Protein AF-A0A958S6H9-F1 (afdb_monomer_lite)

Structure (mmCIF, N/CA/C/O backbone):
data_AF-A0A958S6H9-F1
#
_entry.id   AF-A0A958S6H9-F1
#
loop_
_atom_site.group_PDB
_atom_site.id
_atom_site.type_symbol
_atom_site.label_atom_id
_atom_site.label_alt_id
_atom_site.label_comp_id
_atom_site.label_asym_id
_atom_site.label_entity_id
_atom_site.label_seq_id
_atom_site.pdbx_PDB_ins_code
_atom_site.Cartn_x
_atom_s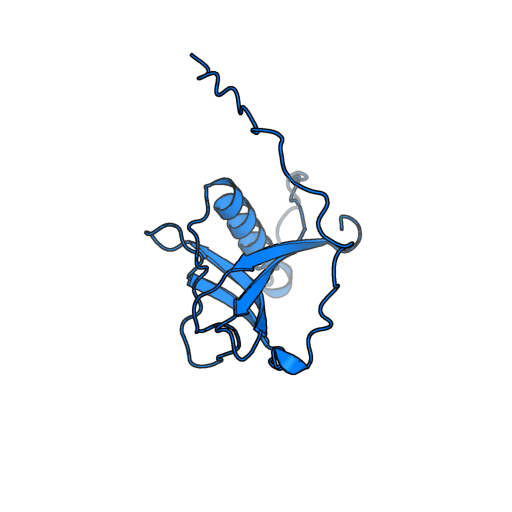ite.Cartn_y
_atom_site.Cartn_z
_atom_site.occupancy
_atom_site.B_iso_or_equiv
_atom_site.auth_seq_id
_atom_site.auth_comp_id
_atom_site.auth_asym_id
_atom_site.auth_atom_id
_atom_site.pdbx_PDB_model_num
ATOM 1 N N . ASN A 1 1 ? -16.923 -3.984 -0.667 1.00 52.94 1 ASN A N 1
ATOM 2 C CA . ASN A 1 1 ? -17.950 -5.049 -0.794 1.00 52.94 1 ASN A CA 1
ATOM 3 C C . ASN A 1 1 ? -18.577 -5.277 0.580 1.00 52.94 1 ASN A C 1
ATOM 5 O O . ASN A 1 1 ? -17.919 -5.848 1.439 1.00 52.94 1 ASN A O 1
ATOM 9 N N . LYS A 1 2 ? -19.824 -4.828 0.808 1.00 60.34 2 LYS A N 1
ATOM 10 C CA . LYS A 1 2 ? -20.457 -4.840 2.147 1.00 60.34 2 LYS A CA 1
ATOM 11 C C . LYS A 1 2 ? -20.684 -6.241 2.735 1.00 60.34 2 LYS A C 1
ATOM 13 O O . LYS A 1 2 ? -20.911 -6.349 3.929 1.00 60.34 2 LYS A O 1
ATOM 18 N N . LYS A 1 3 ? -20.653 -7.300 1.915 1.00 66.69 3 LYS A N 1
ATOM 19 C CA . LYS A 1 3 ? -20.854 -8.683 2.380 1.00 66.69 3 LYS A CA 1
ATOM 20 C C . LYS A 1 3 ? -19.578 -9.321 2.927 1.00 66.69 3 LYS A C 1
ATOM 22 O O . LYS A 1 3 ? -19.674 -10.184 3.785 1.00 66.69 3 LYS A O 1
ATOM 27 N N . ILE A 1 4 ? -18.419 -8.926 2.399 1.00 72.94 4 ILE A N 1
ATOM 28 C CA . ILE A 1 4 ? -17.113 -9.515 2.747 1.00 72.94 4 ILE A CA 1
ATOM 29 C C . ILE A 1 4 ? -16.376 -8.647 3.777 1.00 72.94 4 ILE A C 1
ATOM 31 O O . ILE A 1 4 ? -15.453 -9.116 4.423 1.00 72.94 4 ILE A O 1
ATOM 35 N N . GLY A 1 5 ? -16.782 -7.386 3.950 1.00 81.12 5 GLY A N 1
ATOM 36 C CA . GLY A 1 5 ? -16.112 -6.498 4.897 1.00 81.12 5 GLY A CA 1
ATOM 37 C C . GLY A 1 5 ? -14.744 -6.036 4.399 1.00 81.12 5 GLY A C 1
ATOM 38 O O . GLY A 1 5 ? -13.845 -5.848 5.200 1.00 81.12 5 GLY A O 1
ATOM 39 N N . ILE A 1 6 ? -14.560 -5.892 3.081 1.00 84.50 6 ILE A N 1
ATOM 40 C CA . ILE A 1 6 ? -13.306 -5.397 2.493 1.00 84.50 6 ILE A CA 1
ATOM 41 C C . ILE A 1 6 ? -13.599 -4.215 1.570 1.00 84.50 6 ILE A C 1
ATOM 43 O O . ILE A 1 6 ? -14.494 -4.271 0.708 1.00 84.50 6 ILE A O 1
ATOM 47 N N . GLU A 1 7 ? -12.823 -3.154 1.752 1.00 89.62 7 GLU A N 1
ATOM 48 C CA . GLU A 1 7 ? -12.755 -1.959 0.921 1.00 89.62 7 GLU A CA 1
ATOM 49 C C . GLU A 1 7 ? -11.354 -1.823 0.331 1.00 89.62 7 GLU A C 1
ATOM 51 O O . GLU A 1 7 ? -10.354 -1.959 1.028 1.00 89.62 7 GLU A O 1
ATOM 56 N N . LEU A 1 8 ? -11.294 -1.566 -0.973 1.00 91.38 8 LEU A N 1
ATOM 57 C CA . LEU A 1 8 ? -10.048 -1.438 -1.714 1.00 91.38 8 LEU A CA 1
ATOM 58 C C . LEU A 1 8 ? -10.014 -0.075 -2.397 1.00 91.38 8 LEU A C 1
ATOM 60 O O . LEU A 1 8 ? -10.966 0.289 -3.089 1.00 91.38 8 LEU A O 1
ATOM 64 N N . ALA A 1 9 ? -8.910 0.644 -2.240 1.00 92.94 9 ALA A N 1
ATOM 65 C CA . ALA A 1 9 ? -8.603 1.840 -3.014 1.00 92.94 9 ALA A CA 1
ATOM 66 C C . ALA A 1 9 ? -7.261 1.683 -3.730 1.00 92.94 9 ALA A C 1
ATOM 68 O O . ALA A 1 9 ? -6.384 0.956 -3.274 1.00 92.94 9 ALA A O 1
ATOM 69 N N . VAL A 1 10 ? -7.079 2.393 -4.841 1.00 95.75 10 VAL A N 1
ATOM 70 C CA . VAL A 1 10 ? -5.801 2.429 -5.562 1.00 95.75 10 VAL A CA 1
ATOM 71 C C . VAL A 1 10 ? -5.078 3.728 -5.221 1.00 95.75 10 VAL A C 1
ATOM 73 O O . VAL A 1 10 ? -5.688 4.797 -5.195 1.00 95.75 10 VAL A O 1
ATOM 76 N N . THR A 1 11 ? -3.776 3.658 -4.952 1.00 95.62 11 THR A N 1
ATOM 77 C CA . THR A 1 11 ? -2.929 4.847 -4.776 1.00 95.62 11 THR A CA 1
ATOM 78 C C . THR A 1 11 ? -1.576 4.632 -5.433 1.00 95.62 11 THR A C 1
ATOM 80 O O . THR A 1 11 ? -1.045 3.529 -5.450 1.00 95.62 11 THR A O 1
ATOM 83 N N . SER A 1 12 ? -0.960 5.705 -5.918 1.00 96.81 12 SER A N 1
ATOM 84 C CA . SER A 1 12 ? 0.443 5.654 -6.323 1.00 96.81 12 SER A CA 1
ATOM 85 C C . SER A 1 12 ? 1.356 5.643 -5.095 1.00 96.81 12 SER A C 1
ATOM 87 O O . SER A 1 12 ? 1.065 6.325 -4.103 1.00 96.81 12 SER A O 1
ATOM 89 N N . GLY A 1 13 ? 2.460 4.905 -5.171 1.00 95.19 13 GLY A N 1
ATOM 90 C CA . GLY A 1 13 ? 3.516 4.851 -4.160 1.00 95.19 13 GLY A CA 1
ATOM 91 C C . GLY A 1 13 ? 4.862 5.375 -4.665 1.00 95.19 13 GLY A C 1
ATOM 92 O O . GLY A 1 13 ? 5.050 5.669 -5.850 1.00 95.19 13 GLY A O 1
ATOM 93 N N . THR A 1 14 ? 5.810 5.517 -3.744 1.00 95.44 14 THR A N 1
ATOM 94 C CA . THR A 1 14 ? 7.223 5.764 -4.064 1.00 95.44 14 THR A CA 1
ATOM 95 C C . THR A 1 14 ? 7.882 4.509 -4.653 1.00 95.44 14 THR A C 1
ATOM 97 O O . THR A 1 14 ? 7.256 3.459 -4.772 1.00 95.44 14 THR A O 1
ATOM 100 N N . LYS A 1 15 ? 9.169 4.593 -5.007 1.00 96.31 15 LYS A N 1
ATOM 101 C CA . LYS A 1 15 ? 9.959 3.453 -5.511 1.00 96.31 15 LYS A CA 1
ATOM 102 C C . LYS A 1 15 ? 10.025 2.239 -4.565 1.00 96.31 15 LYS A C 1
ATOM 104 O O . LYS A 1 15 ? 10.366 1.153 -5.007 1.00 96.31 15 LYS A O 1
ATOM 109 N N . ALA A 1 16 ? 9.649 2.424 -3.298 1.00 96.38 16 ALA A N 1
ATOM 110 C CA . ALA A 1 16 ? 9.628 1.394 -2.264 1.00 96.38 16 ALA A CA 1
ATOM 111 C C . ALA A 1 16 ? 8.480 0.369 -2.410 1.00 96.38 16 ALA A C 1
ATOM 113 O O . ALA A 1 16 ? 8.419 -0.600 -1.651 1.00 96.38 16 ALA A O 1
ATOM 114 N N . VAL A 1 17 ? 7.551 0.576 -3.352 1.00 96.88 17 VAL A N 1
ATOM 115 C CA . VAL A 1 17 ? 6.511 -0.407 -3.708 1.00 96.88 17 VAL A CA 1
ATOM 116 C C . VAL A 1 17 ? 7.165 -1.693 -4.200 1.00 96.88 17 VAL A C 1
ATOM 118 O O . VAL A 1 17 ? 8.043 -1.645 -5.057 1.00 96.88 17 VAL A O 1
ATOM 121 N N . GLY A 1 18 ? 6.741 -2.840 -3.673 1.00 94.00 18 GLY A N 1
ATOM 122 C CA . GLY A 1 18 ? 7.325 -4.140 -4.002 1.00 94.00 18 GLY A CA 1
ATOM 123 C C . GLY A 1 18 ? 8.596 -4.466 -3.205 1.00 94.00 18 GLY A C 1
ATOM 124 O O . GLY A 1 18 ? 9.064 -5.599 -3.243 1.00 94.00 18 GLY A O 1
ATOM 125 N N . GLN A 1 19 ? 9.160 -3.501 -2.468 1.00 94.31 19 GLN A N 1
ATOM 126 C CA . GLN A 1 19 ? 10.456 -3.637 -1.803 1.00 94.31 19 GLN A CA 1
ATOM 127 C C . GLN A 1 19 ? 10.275 -3.865 -0.297 1.00 94.31 19 GLN A C 1
ATOM 129 O O . GLN A 1 19 ? 9.909 -2.954 0.453 1.00 94.31 19 GLN A O 1
ATOM 134 N N . ALA A 1 20 ? 10.564 -5.086 0.165 1.00 91.00 20 ALA A N 1
ATOM 135 C CA . ALA A 1 20 ? 10.357 -5.487 1.561 1.00 91.00 20 ALA A CA 1
ATOM 136 C C . ALA A 1 20 ? 11.190 -4.671 2.567 1.00 91.00 20 ALA A C 1
ATOM 138 O O . ALA A 1 20 ? 10.723 -4.386 3.668 1.00 91.00 20 ALA A O 1
ATOM 139 N N . ASN A 1 21 ? 12.402 -4.265 2.174 1.00 92.06 21 ASN A N 1
ATOM 140 C CA . ASN A 1 21 ? 13.351 -3.559 3.041 1.00 92.06 21 ASN A CA 1
ATOM 141 C C . ASN A 1 21 ? 13.307 -2.030 2.887 1.00 92.06 21 ASN A C 1
ATOM 143 O O . ASN A 1 21 ? 14.094 -1.334 3.528 1.00 92.06 21 ASN A O 1
ATOM 147 N N . GLU A 1 22 ? 12.421 -1.495 2.043 1.00 93.06 22 GLU A N 1
ATOM 148 C CA . GLU A 1 22 ? 12.272 -0.051 1.868 1.00 93.06 22 GLU A CA 1
ATOM 149 C C . GLU A 1 22 ? 11.030 0.495 2.576 1.00 93.06 22 GLU A C 1
ATOM 151 O O . GLU A 1 22 ? 10.021 -0.188 2.780 1.00 93.06 22 GLU A O 1
ATOM 156 N N . HIS A 1 23 ? 11.113 1.777 2.935 1.00 93.50 23 HIS A N 1
ATOM 157 C CA . HIS A 1 23 ? 10.031 2.495 3.587 1.00 93.50 23 HIS A CA 1
ATOM 158 C C . HIS A 1 23 ? 8.984 2.933 2.559 1.00 93.50 23 HIS A C 1
ATOM 160 O O . HIS A 1 23 ? 9.175 3.899 1.810 1.00 93.50 23 HIS A O 1
ATOM 166 N N . LEU A 1 24 ? 7.876 2.192 2.513 1.00 95.06 24 LEU A N 1
ATOM 167 C CA . LEU A 1 24 ? 6.773 2.490 1.617 1.00 95.06 24 LEU A CA 1
ATOM 168 C C . LEU A 1 24 ? 6.051 3.762 2.036 1.00 95.06 24 LEU A C 1
ATOM 170 O O . LEU A 1 24 ? 5.546 3.869 3.150 1.00 95.06 24 LEU A O 1
ATOM 174 N N . LYS A 1 25 ? 5.889 4.667 1.076 1.00 96.38 25 LYS A N 1
ATOM 175 C CA . LYS A 1 25 ? 5.109 5.883 1.248 1.00 96.38 25 LYS A CA 1
ATOM 176 C C . LYS A 1 25 ? 4.160 6.070 0.076 1.00 96.38 25 LYS A C 1
ATOM 178 O O . LYS A 1 25 ? 4.539 5.880 -1.083 1.00 96.38 25 LYS A O 1
ATOM 183 N N . SER A 1 26 ? 2.924 6.470 0.357 1.00 95.50 26 SER A N 1
ATOM 184 C CA . SER A 1 26 ? 2.008 6.905 -0.696 1.00 95.50 26 SER A CA 1
ATOM 185 C C . SER A 1 26 ? 2.544 8.184 -1.347 1.00 95.50 26 SER A C 1
ATOM 187 O O . SER A 1 26 ? 3.024 9.062 -0.641 1.00 95.50 26 SER A O 1
ATOM 189 N N . LYS A 1 27 ? 2.447 8.322 -2.671 1.00 93.56 27 LYS A N 1
ATOM 190 C CA . LYS A 1 27 ? 3.011 9.469 -3.407 1.00 93.56 27 LYS A CA 1
ATOM 191 C C . LYS A 1 27 ? 2.279 10.787 -3.137 1.00 93.56 27 LYS A C 1
ATOM 193 O O . LYS A 1 27 ? 2.901 11.838 -3.152 1.00 93.56 27 LYS A O 1
ATOM 198 N N . ASN A 1 28 ? 0.970 10.714 -2.904 1.00 92.19 28 ASN A N 1
ATOM 199 C CA . ASN A 1 28 ? 0.115 11.876 -2.666 1.00 92.19 28 ASN A CA 1
ATOM 200 C C . ASN A 1 28 ? -0.329 11.915 -1.208 1.00 92.19 28 ASN A C 1
ATOM 202 O O . ASN A 1 28 ? -0.639 10.857 -0.643 1.00 92.19 28 ASN A O 1
ATOM 206 N N . SER A 1 29 ? -0.447 13.117 -0.648 1.00 91.44 29 SER A N 1
ATOM 207 C CA . SER A 1 29 ? -1.059 13.308 0.661 1.00 91.44 29 SER A CA 1
ATOM 208 C C . SER A 1 29 ? -2.518 12.840 0.657 1.00 91.44 29 SER A C 1
ATOM 210 O O . SER A 1 29 ? -3.178 12.722 -0.382 1.00 91.44 29 SER A O 1
ATOM 212 N N . LYS A 1 30 ? -3.008 12.489 1.838 1.00 90.56 30 LYS A N 1
ATOM 213 C CA . LYS A 1 30 ? -4.332 11.955 2.107 1.00 90.56 30 LYS A CA 1
ATOM 214 C C . LYS A 1 30 ? -5.041 12.893 3.074 1.00 90.56 30 LYS A C 1
ATOM 216 O O . LYS A 1 30 ? -4.445 13.403 4.017 1.00 90.56 30 LYS A O 1
ATOM 221 N N . GLY A 1 31 ? -6.314 13.153 2.795 1.00 87.12 31 GLY A N 1
ATOM 222 C CA . GLY A 1 31 ? -7.136 14.049 3.602 1.00 87.12 31 GLY A CA 1
ATOM 223 C C . GLY A 1 31 ? -7.769 13.353 4.806 1.00 87.12 31 GLY A C 1
ATOM 224 O O . GLY A 1 31 ? -7.656 12.139 4.983 1.00 87.12 31 GLY A O 1
ATOM 225 N N . ASN A 1 32 ? -8.523 14.130 5.585 1.00 83.50 32 ASN A N 1
ATOM 226 C CA . ASN A 1 32 ? -9.187 13.673 6.811 1.00 83.50 32 ASN A CA 1
ATOM 227 C C . ASN A 1 32 ? -10.065 12.431 6.607 1.00 83.50 32 ASN A C 1
ATOM 229 O O . ASN A 1 32 ? -10.045 11.539 7.445 1.00 83.50 32 ASN A O 1
ATOM 233 N N . ALA A 1 33 ? -10.762 12.326 5.469 1.00 84.31 33 ALA A N 1
ATOM 234 C CA . ALA A 1 33 ? -11.585 11.158 5.150 1.00 84.31 33 ALA A CA 1
ATOM 235 C C . ALA A 1 33 ? -10.774 9.848 5.151 1.00 84.31 33 ALA A C 1
ATOM 237 O O . ALA A 1 33 ? -11.240 8.822 5.634 1.00 84.31 33 ALA A O 1
ATOM 238 N N . THR A 1 34 ? -9.531 9.874 4.660 1.00 84.50 34 THR A N 1
ATOM 239 C CA . THR A 1 34 ? -8.638 8.712 4.738 1.00 84.50 34 THR A CA 1
ATOM 240 C C . THR A 1 34 ? -8.200 8.441 6.176 1.00 84.50 34 THR A C 1
ATOM 242 O O . THR A 1 34 ? -8.101 7.282 6.567 1.00 84.50 34 THR A O 1
ATOM 245 N N . GLY A 1 35 ? -7.965 9.490 6.969 1.00 84.00 35 GLY A N 1
ATOM 246 C CA . GLY A 1 35 ? -7.636 9.361 8.390 1.00 84.00 35 GLY A CA 1
ATOM 247 C C . GLY A 1 35 ? -8.736 8.656 9.188 1.00 84.00 35 GLY A C 1
ATOM 248 O O . GLY A 1 35 ? -8.439 7.752 9.963 1.00 84.00 35 GLY A O 1
ATOM 249 N N . GLU A 1 36 ? -10.003 8.997 8.944 1.00 83.00 36 GLU A N 1
ATOM 250 C CA . GLU A 1 36 ? -11.159 8.342 9.577 1.00 83.00 36 GLU A CA 1
ATOM 251 C C . GLU A 1 36 ? -11.242 6.850 9.227 1.00 83.00 36 GLU A C 1
ATOM 253 O O . GLU A 1 36 ? -11.457 6.008 10.099 1.00 83.00 36 GLU A O 1
ATOM 258 N N . ILE A 1 37 ? -11.002 6.498 7.961 1.00 83.56 37 ILE A N 1
ATOM 259 C CA . ILE A 1 37 ? -10.992 5.101 7.508 1.00 83.56 37 ILE A CA 1
ATOM 260 C C . ILE A 1 37 ? -9.845 4.314 8.162 1.00 83.56 37 ILE A C 1
ATOM 262 O O . ILE A 1 37 ? -10.036 3.181 8.606 1.00 83.56 37 ILE A O 1
ATOM 266 N N . ILE A 1 38 ? -8.656 4.914 8.271 1.00 84.38 38 ILE A N 1
ATOM 267 C CA . ILE A 1 38 ? -7.508 4.288 8.941 1.00 84.38 38 ILE A CA 1
ATOM 268 C C . ILE A 1 38 ? -7.793 4.087 10.435 1.00 84.38 38 ILE A C 1
ATOM 270 O O . ILE A 1 38 ? -7.492 3.024 10.975 1.00 84.38 38 ILE A O 1
ATOM 274 N N . ALA A 1 39 ? -8.435 5.051 11.098 1.00 79.62 39 ALA A N 1
ATOM 275 C CA . ALA A 1 39 ? -8.852 4.898 12.490 1.00 79.62 39 ALA A CA 1
ATOM 276 C C . ALA A 1 39 ? -9.827 3.719 12.676 1.00 79.62 39 ALA A C 1
ATOM 278 O O . ALA A 1 39 ? -9.694 2.963 13.640 1.00 79.62 39 ALA A O 1
ATOM 279 N N . ASN A 1 40 ? -10.744 3.494 11.728 1.00 78.44 40 ASN A N 1
ATOM 280 C CA . ASN A 1 40 ? -11.633 2.325 11.746 1.00 78.44 40 ASN A CA 1
ATOM 281 C C . ASN A 1 40 ? -10.853 1.004 11.597 1.00 78.44 40 ASN A C 1
ATOM 283 O O . ASN A 1 40 ? -11.099 0.058 12.345 1.00 78.44 40 ASN A O 1
ATOM 287 N N . ASN A 1 41 ? -9.855 0.947 10.707 1.00 75.94 41 ASN A N 1
ATOM 288 C CA . ASN A 1 41 ? -8.959 -0.213 10.577 1.00 75.94 41 ASN A CA 1
ATOM 289 C C . ASN A 1 41 ? -8.239 -0.564 11.891 1.00 75.94 41 ASN A C 1
ATOM 291 O O . ASN A 1 41 ? -8.026 -1.742 12.200 1.00 75.94 41 ASN A O 1
ATOM 295 N N . LEU A 1 42 ? -7.842 0.450 12.666 1.00 68.88 42 LEU A N 1
ATOM 296 C CA . LEU A 1 42 ? -7.218 0.255 13.974 1.00 68.88 42 LEU A CA 1
ATOM 297 C C . LEU A 1 42 ? -8.208 -0.321 14.986 1.00 68.88 42 LEU A C 1
ATOM 299 O O . LEU A 1 42 ? -7.846 -1.235 15.717 1.00 68.88 42 LEU A O 1
ATOM 303 N N . GLN A 1 43 ? -9.458 0.147 14.999 1.00 66.00 43 GLN A N 1
ATOM 304 C CA . GLN A 1 43 ? -10.488 -0.401 15.888 1.00 66.00 43 GLN A CA 1
ATOM 305 C C . GLN A 1 43 ? -10.774 -1.880 15.598 1.00 66.00 43 GLN A C 1
ATOM 307 O O . GLN A 1 43 ? -10.845 -2.669 16.533 1.00 66.00 43 GLN A O 1
ATOM 312 N N . LEU A 1 44 ? -10.815 -2.284 14.322 1.00 62.38 44 LEU A N 1
ATOM 313 C CA . LEU A 1 44 ? -10.946 -3.697 13.922 1.00 62.38 44 LEU A CA 1
ATOM 314 C C . LEU A 1 44 ? -9.751 -4.567 14.334 1.00 62.38 44 LEU A C 1
ATOM 316 O O . LEU A 1 44 ? -9.840 -5.790 14.347 1.00 62.38 44 LEU A O 1
ATOM 320 N N . SER A 1 45 ? -8.614 -3.950 14.654 1.00 61.56 45 SER A N 1
ATOM 321 C CA . SER A 1 45 ? -7.419 -4.665 15.102 1.00 61.56 45 SER A CA 1
ATOM 322 C C . SER A 1 45 ? -7.477 -5.073 16.575 1.00 61.56 45 SER A C 1
ATOM 324 O O . SER A 1 45 ? -6.639 -5.868 16.999 1.00 61.56 45 SER A O 1
ATOM 326 N N . PHE A 1 46 ? -8.423 -4.528 17.345 1.00 63.09 46 PHE A N 1
ATOM 327 C CA . PHE A 1 46 ? -8.671 -4.907 18.729 1.00 63.09 46 PHE A CA 1
ATOM 328 C C . PHE A 1 46 ? -9.764 -5.968 18.769 1.00 63.09 46 PHE A C 1
ATOM 330 O O . PHE A 1 46 ? -10.949 -5.651 18.740 1.00 63.09 46 PHE A O 1
ATOM 337 N N . ASP A 1 47 ? -9.350 -7.227 18.858 1.00 61.97 47 ASP A N 1
ATOM 338 C CA . ASP A 1 47 ? -10.251 -8.331 19.163 1.00 61.97 47 ASP A CA 1
ATOM 339 C C . ASP A 1 47 ? -10.301 -8.520 20.697 1.00 61.97 47 ASP A C 1
ATOM 341 O O . ASP A 1 47 ? -9.322 -8.989 21.295 1.00 61.97 47 ASP A O 1
ATOM 345 N N . PRO A 1 48 ? -11.387 -8.103 21.377 1.00 62.06 48 PRO A N 1
ATOM 346 C CA . PRO A 1 48 ? -11.510 -8.247 22.824 1.00 62.06 48 PRO A CA 1
ATOM 347 C C . PRO A 1 48 ? -11.522 -9.712 23.282 1.00 62.06 48 PRO A C 1
ATOM 349 O O . PRO A 1 48 ? -11.097 -9.975 24.410 1.00 62.06 48 PRO A O 1
ATOM 352 N N . ASP A 1 49 ? -11.916 -10.659 22.421 1.00 57.72 49 ASP A N 1
ATOM 353 C CA . ASP A 1 49 ? -11.904 -12.090 22.738 1.00 57.72 49 ASP A CA 1
ATOM 354 C C . ASP A 1 49 ? -10.467 -12.631 22.758 1.00 57.72 49 ASP A C 1
ATOM 356 O O . ASP A 1 49 ? -10.104 -13.398 23.653 1.00 57.72 49 ASP A O 1
ATOM 360 N N . VAL A 1 50 ? -9.605 -12.156 21.851 1.00 58.84 50 VAL A N 1
ATOM 361 C CA . VAL A 1 50 ? -8.157 -12.453 21.869 1.00 58.84 50 VAL A CA 1
ATOM 362 C C . VAL A 1 50 ? -7.481 -11.877 23.117 1.00 58.84 50 VAL A C 1
ATOM 364 O O . VAL A 1 50 ? -6.537 -12.465 23.644 1.00 58.84 50 VAL A O 1
ATOM 367 N N . LEU A 1 51 ? -7.968 -10.740 23.619 1.00 60.47 51 LEU A N 1
ATOM 368 C CA . LEU A 1 51 ? -7.427 -10.070 24.804 1.00 60.47 51 LEU A CA 1
ATOM 369 C C . LEU A 1 51 ? -8.060 -10.539 26.126 1.00 60.47 51 LEU A C 1
ATOM 371 O O . LEU A 1 51 ? -7.661 -10.063 27.190 1.00 60.47 51 LEU A O 1
ATOM 375 N N . GLY A 1 52 ? -9.029 -11.461 26.088 1.00 56.03 52 GLY A N 1
ATOM 376 C CA . GLY A 1 52 ? -9.724 -11.963 27.278 1.00 56.03 52 GLY A CA 1
ATOM 377 C C . GLY A 1 52 ? -10.515 -10.888 28.036 1.00 56.03 52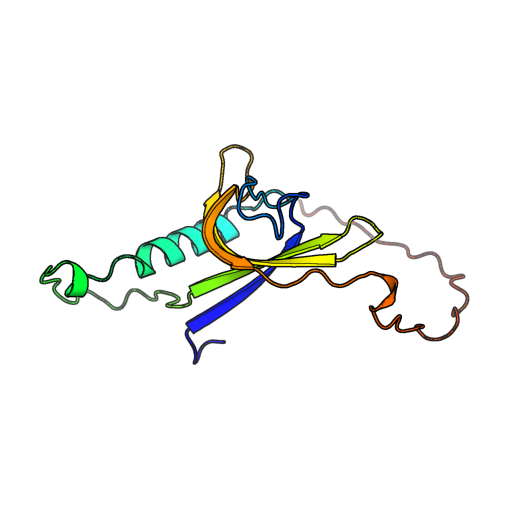 GLY A C 1
ATOM 378 O O . GLY A 1 52 ? -10.755 -11.026 29.238 1.00 56.03 52 GLY A O 1
ATOM 379 N N . LEU A 1 53 ? -10.896 -9.800 27.362 1.00 66.69 53 LEU A N 1
ATOM 380 C CA . LEU A 1 53 ? -11.623 -8.683 27.956 1.00 66.69 53 LEU A CA 1
ATOM 381 C C . LEU A 1 53 ? -13.130 -8.938 27.851 1.00 66.69 53 LEU A C 1
ATOM 383 O O . LEU A 1 53 ? -13.689 -8.989 26.761 1.00 66.69 53 LEU A O 1
ATOM 387 N N . GLN A 1 54 ? -13.818 -9.052 28.991 1.00 54.44 54 GLN A N 1
ATOM 388 C CA . GLN A 1 54 ? -15.282 -9.112 29.013 1.00 54.44 54 GLN A CA 1
ATOM 389 C C . GLN A 1 54 ? -15.865 -7.721 28.745 1.00 54.44 54 GLN A C 1
ATOM 391 O O . GLN A 1 54 ? -16.018 -6.911 29.660 1.00 54.44 54 GLN A O 1
ATOM 396 N N . VAL A 1 55 ? -16.198 -7.437 27.487 1.00 57.88 55 VAL A N 1
ATOM 397 C CA . VAL A 1 55 ? -16.852 -6.183 27.099 1.00 57.88 55 VAL A CA 1
ATOM 398 C C . VAL A 1 55 ? -18.367 -6.397 27.084 1.00 57.88 55 VAL A C 1
ATOM 400 O O . VAL A 1 55 ? -18.878 -7.280 26.396 1.00 57.88 55 VAL A O 1
ATOM 403 N N . LYS A 1 56 ? -19.113 -5.604 27.863 1.00 53.22 56 LYS A N 1
ATOM 404 C CA . LYS A 1 56 ? -20.580 -5.559 27.755 1.00 53.22 56 LYS A CA 1
ATOM 405 C C . LYS A 1 56 ? -20.963 -4.973 26.390 1.00 53.22 56 LYS A C 1
ATOM 407 O O . LYS A 1 56 ? -20.375 -3.965 26.004 1.00 53.22 56 LYS A O 1
ATOM 412 N N . PRO A 1 57 ? -21.954 -5.536 25.678 1.00 49.53 57 PRO A N 1
ATOM 413 C CA . PRO A 1 57 ? -22.382 -4.988 24.402 1.00 49.53 57 PRO A CA 1
ATOM 414 C C . PRO A 1 57 ? -23.192 -3.714 24.661 1.00 49.53 57 PRO A C 1
ATOM 416 O O . PRO A 1 57 ? -24.395 -3.775 24.912 1.00 49.53 57 PRO A O 1
ATOM 419 N N . GLU A 1 58 ? -22.541 -2.553 24.639 1.00 51.44 58 GLU A N 1
ATOM 420 C CA . GLU A 1 58 ? -23.231 -1.265 24.702 1.00 51.44 58 GLU A CA 1
ATOM 421 C C . GLU A 1 58 ? -23.315 -0.645 23.307 1.00 51.44 58 GLU A C 1
ATOM 423 O O . GLU A 1 58 ? -22.331 -0.150 22.769 1.00 51.44 58 GLU A O 1
ATOM 428 N N . THR A 1 59 ? -24.544 -0.630 22.774 1.00 44.09 59 THR A N 1
ATOM 429 C CA . THR A 1 59 ? -25.019 0.054 21.552 1.00 44.09 59 THR A CA 1
ATOM 430 C C . THR A 1 59 ? -24.372 -0.367 20.221 1.00 44.09 59 THR A C 1
ATOM 432 O O . THR A 1 59 ? -23.157 -0.504 20.123 1.00 44.09 59 THR A O 1
ATOM 435 N N . PRO A 1 60 ? -25.161 -0.533 19.139 1.00 40.66 60 PRO A N 1
ATOM 436 C CA . PRO A 1 60 ? -24.601 -0.785 17.822 1.00 40.66 60 PRO A CA 1
ATOM 437 C C . PRO A 1 60 ? -23.938 0.504 17.340 1.00 40.66 60 PRO A C 1
ATOM 439 O O . PRO A 1 60 ? -24.585 1.382 16.771 1.00 40.66 60 PRO A O 1
ATOM 442 N N . VAL A 1 61 ? -22.638 0.637 17.585 1.00 45.00 61 VAL A N 1
ATOM 443 C CA . VAL A 1 61 ? -21.817 1.556 16.807 1.00 45.00 61 VAL A CA 1
ATOM 444 C C . VAL A 1 61 ? -21.978 1.083 15.368 1.00 45.00 61 VAL A C 1
ATOM 446 O O . VAL A 1 61 ? -21.739 -0.088 15.069 1.00 45.00 61 VAL A O 1
ATOM 449 N N . THR A 1 62 ? -22.444 1.951 14.474 1.00 43.81 62 THR A N 1
ATOM 450 C CA . THR A 1 62 ? -22.407 1.693 13.033 1.00 43.81 62 THR A CA 1
ATOM 451 C C . THR A 1 62 ? -20.946 1.730 12.592 1.00 43.81 62 THR A C 1
ATOM 453 O O . THR A 1 62 ? -20.507 2.661 11.924 1.00 43.81 62 THR A O 1
ATOM 456 N N . LEU A 1 63 ? -20.165 0.753 13.047 1.00 48.69 63 LEU A N 1
ATOM 457 C CA . LEU A 1 63 ? -18.835 0.486 12.558 1.00 48.69 63 LEU A CA 1
ATOM 458 C C . LEU A 1 63 ? -19.043 0.036 11.123 1.00 48.69 63 LEU A C 1
ATOM 460 O O . LEU A 1 63 ? -19.694 -0.977 10.852 1.00 48.69 63 LEU A O 1
ATOM 464 N N . TYR A 1 64 ? -18.514 0.814 10.188 1.00 53.09 64 TYR A N 1
ATOM 465 C CA . TYR A 1 64 ? -18.154 0.257 8.901 1.00 53.09 64 TYR A CA 1
ATOM 466 C C . TYR A 1 64 ? -17.118 -0.820 9.218 1.00 53.09 64 TYR A C 1
ATOM 468 O O . TYR A 1 64 ? -15.941 -0.529 9.386 1.00 53.09 64 TYR A O 1
ATOM 476 N N . ASN A 1 65 ? -17.582 -2.057 9.406 1.00 62.34 65 ASN A N 1
ATOM 477 C CA . ASN A 1 65 ? -16.776 -3.205 9.822 1.00 62.34 65 ASN A CA 1
ATOM 478 C C . ASN A 1 65 ? -15.926 -3.728 8.654 1.00 62.34 65 ASN A C 1
ATOM 480 O O . ASN A 1 65 ? -15.756 -4.932 8.477 1.00 62.34 65 ASN A O 1
ATOM 484 N N . ASN A 1 66 ? -15.499 -2.807 7.792 1.00 74.31 66 ASN A N 1
ATOM 485 C CA . ASN A 1 66 ? -14.820 -3.091 6.557 1.00 74.31 66 ASN A CA 1
ATOM 486 C C . ASN A 1 66 ? -13.340 -2.814 6.763 1.00 74.31 66 ASN A C 1
ATOM 488 O O . ASN A 1 66 ? -12.948 -1.703 7.111 1.00 74.31 66 ASN A O 1
ATOM 492 N N . GLU A 1 67 ? -12.521 -3.821 6.506 1.00 85.56 67 GLU A N 1
ATOM 493 C CA . GLU A 1 67 ? -11.095 -3.629 6.382 1.00 85.56 67 GLU A CA 1
ATOM 494 C C . GLU A 1 67 ? -10.782 -2.860 5.109 1.00 85.56 67 GLU A C 1
ATOM 496 O O . GLU A 1 67 ? -11.138 -3.271 4.002 1.00 85.56 67 GLU A O 1
ATOM 501 N N . PHE A 1 68 ? -10.074 -1.758 5.271 1.00 89.00 68 PHE A N 1
ATOM 502 C CA . PHE A 1 68 ? -9.623 -0.937 4.172 1.00 89.00 68 PHE A CA 1
ATOM 503 C C . PHE A 1 68 ? -8.189 -1.282 3.778 1.00 89.00 68 PHE A C 1
ATOM 505 O O . PHE A 1 68 ? -7.295 -1.344 4.624 1.00 89.00 68 PHE A O 1
ATOM 512 N N . TRP A 1 69 ? -7.970 -1.459 2.482 1.00 94.50 69 TRP A N 1
ATOM 513 C CA . TRP A 1 69 ? -6.693 -1.817 1.884 1.00 94.50 69 TRP A CA 1
ATOM 514 C C . TRP A 1 69 ? -6.371 -0.894 0.712 1.00 94.50 69 TRP A C 1
ATOM 516 O O . TRP A 1 69 ? -7.260 -0.460 -0.025 1.00 94.50 69 TRP A O 1
ATOM 526 N N . TYR A 1 70 ? -5.083 -0.633 0.504 1.00 96.38 70 TYR A N 1
ATOM 527 C CA . TYR A 1 70 ? -4.596 0.032 -0.695 1.00 96.38 70 TYR A CA 1
ATOM 528 C C . TYR A 1 70 ? -3.937 -0.963 -1.641 1.00 96.38 70 TYR A C 1
ATOM 530 O O . TYR A 1 70 ? -3.010 -1.659 -1.243 1.00 96.38 70 TYR A O 1
ATOM 538 N N . LEU A 1 71 ? -4.338 -0.954 -2.910 1.00 97.69 71 LEU A N 1
ATOM 539 C CA . LEU A 1 71 ? -3.464 -1.387 -3.993 1.00 97.69 71 LEU A CA 1
ATOM 540 C C . LEU A 1 71 ? -2.509 -0.228 -4.302 1.00 97.69 71 LEU A C 1
ATOM 542 O O . LEU A 1 71 ? -2.915 0.791 -4.871 1.00 97.69 71 LEU A O 1
ATOM 546 N N . VAL A 1 72 ? -1.259 -0.353 -3.866 1.00 97.75 72 VAL A N 1
ATOM 547 C CA . VAL A 1 72 ? -0.231 0.668 -4.066 1.00 97.75 72 VAL A CA 1
ATOM 548 C C . VAL A 1 72 ? 0.546 0.341 -5.331 1.00 97.75 72 VAL A C 1
ATOM 550 O O . VAL A 1 72 ? 1.093 -0.748 -5.437 1.00 97.75 72 VAL A O 1
ATOM 553 N N . VAL A 1 73 ? 0.602 1.278 -6.277 1.00 97.44 73 VAL A N 1
ATOM 554 C CA . VAL A 1 73 ? 1.212 1.070 -7.600 1.00 97.44 73 VAL A CA 1
ATOM 555 C C . VAL A 1 73 ? 2.374 2.033 -7.819 1.00 97.44 73 VAL A C 1
ATOM 557 O O . VAL A 1 73 ? 2.295 3.218 -7.480 1.00 97.44 73 VAL A O 1
ATOM 560 N N . HIS A 1 74 ? 3.449 1.540 -8.418 1.00 96.94 74 HIS A N 1
ATOM 561 C CA . HIS A 1 74 ? 4.584 2.323 -8.878 1.00 96.94 74 HIS A CA 1
ATOM 562 C C . HIS A 1 74 ? 5.032 1.827 -10.252 1.00 96.94 74 HIS A C 1
ATOM 564 O O . HIS A 1 74 ? 5.167 0.628 -10.458 1.00 96.94 74 HIS A O 1
ATOM 570 N N . SER A 1 75 ? 5.300 2.749 -11.169 1.00 94.19 75 SER A N 1
ATOM 571 C CA . SER A 1 75 ? 5.913 2.447 -12.462 1.00 94.19 75 SER A CA 1
ATOM 572 C C . SER A 1 75 ? 7.111 3.365 -12.660 1.00 94.19 75 SER A C 1
ATOM 574 O O . SER A 1 75 ? 7.027 4.555 -12.336 1.00 94.19 75 SER A O 1
ATOM 576 N N . ASP A 1 76 ? 8.212 2.805 -13.151 1.00 91.00 76 ASP A N 1
ATOM 577 C CA . ASP A 1 76 ? 9.449 3.519 -13.485 1.00 91.00 76 ASP A CA 1
ATOM 578 C C . ASP A 1 76 ? 9.770 3.494 -14.991 1.00 91.00 76 ASP A C 1
ATOM 580 O O . ASP A 1 76 ? 10.809 4.003 -15.402 1.00 91.00 76 ASP A O 1
ATOM 584 N N . GLY A 1 77 ? 8.836 3.003 -15.813 1.00 88.75 77 GLY A N 1
ATOM 585 C CA . GLY A 1 77 ? 8.942 2.930 -17.273 1.00 88.75 77 GLY A CA 1
ATOM 586 C C . GLY A 1 77 ? 9.422 1.575 -17.792 1.00 88.75 77 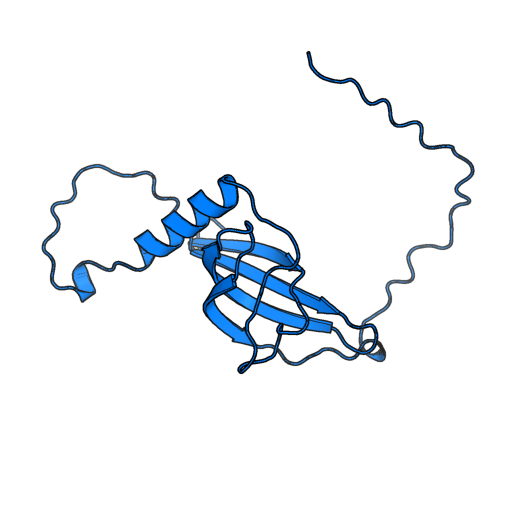GLY A C 1
ATOM 587 O O . GLY A 1 77 ? 9.017 1.194 -18.887 1.00 88.75 77 GLY A O 1
ATOM 588 N N . ASP A 1 78 ? 10.190 0.834 -16.990 1.00 92.31 78 ASP A N 1
ATOM 589 C CA . ASP A 1 78 ? 10.676 -0.508 -17.334 1.00 92.31 78 ASP A CA 1
ATOM 590 C C . ASP A 1 78 ? 9.751 -1.600 -16.775 1.00 92.31 78 ASP A C 1
ATOM 592 O O . ASP A 1 78 ? 9.525 -2.629 -17.413 1.00 92.31 78 ASP A O 1
ATOM 596 N N . GLU A 1 79 ? 9.175 -1.369 -15.592 1.00 94.50 79 GLU A N 1
ATOM 597 C CA . GLU A 1 79 ? 8.246 -2.289 -14.942 1.00 94.50 79 GLU A CA 1
ATOM 598 C C . GLU A 1 79 ? 7.107 -1.561 -14.209 1.00 94.50 79 GLU A C 1
ATOM 600 O O . GLU A 1 79 ? 7.126 -0.350 -13.948 1.00 94.50 79 GLU A O 1
ATOM 605 N N . VAL A 1 80 ? 6.084 -2.331 -13.848 1.00 95.38 80 VAL A N 1
ATOM 606 C CA . VAL A 1 80 ? 5.030 -1.939 -12.917 1.00 95.38 80 VAL A CA 1
ATOM 607 C C . VAL A 1 80 ? 5.142 -2.807 -11.673 1.00 95.38 80 VAL A C 1
ATOM 609 O O . VAL A 1 80 ? 4.913 -4.015 -11.703 1.00 95.38 80 VAL A O 1
ATOM 612 N N . ARG A 1 81 ? 5.449 -2.164 -10.548 1.00 96.62 81 ARG A N 1
ATOM 613 C CA . ARG A 1 81 ? 5.426 -2.763 -9.215 1.00 96.62 81 ARG A CA 1
ATOM 614 C C . ARG A 1 81 ? 4.115 -2.424 -8.527 1.00 96.62 81 ARG A C 1
ATOM 616 O O . ARG A 1 81 ? 3.657 -1.279 -8.568 1.00 96.62 81 ARG A O 1
ATOM 623 N N . PHE A 1 82 ? 3.531 -3.397 -7.842 1.00 97.12 82 PHE A N 1
ATOM 624 C CA . PHE A 1 82 ? 2.355 -3.165 -7.016 1.00 97.12 82 PHE A CA 1
ATOM 625 C C . PHE A 1 82 ? 2.322 -4.090 -5.804 1.00 97.12 82 PHE A C 1
ATOM 627 O O . PHE A 1 82 ? 2.886 -5.181 -5.804 1.00 97.12 82 PHE A O 1
ATOM 634 N N . GLU A 1 83 ? 1.665 -3.630 -4.748 1.00 97.62 83 GLU A N 1
ATOM 635 C CA . GLU A 1 83 ? 1.448 -4.394 -3.522 1.00 97.62 83 GLU A CA 1
ATOM 636 C C . GLU A 1 83 ? 0.094 -4.045 -2.908 1.00 97.62 83 GLU A C 1
ATOM 638 O O . GLU A 1 83 ? -0.440 -2.952 -3.119 1.00 97.62 83 GLU A O 1
ATOM 643 N N . LEU A 1 84 ? -0.466 -4.984 -2.151 1.00 97.38 84 LEU A N 1
ATOM 644 C CA . LEU A 1 84 ? -1.675 -4.767 -1.371 1.00 97.38 84 LEU A CA 1
ATOM 645 C C . LEU A 1 84 ? -1.271 -4.471 0.076 1.00 97.38 84 LEU A C 1
ATOM 647 O O . LEU A 1 84 ? -0.728 -5.339 0.758 1.00 97.38 84 LEU A O 1
ATOM 651 N N . SER A 1 85 ? -1.535 -3.251 0.543 1.00 96.44 85 SER A N 1
ATOM 652 C CA . SER A 1 85 ? -1.023 -2.762 1.826 1.00 96.44 85 SER A CA 1
ATOM 653 C C . SER A 1 85 ? -2.127 -2.168 2.693 1.00 96.44 85 SER A C 1
ATOM 655 O O . SER A 1 85 ? -2.886 -1.291 2.270 1.00 96.44 85 SER A O 1
ATOM 657 N N . LYS A 1 86 ? -2.220 -2.654 3.935 1.00 94.75 86 LYS A N 1
ATOM 658 C CA . LYS A 1 86 ? -3.199 -2.209 4.933 1.00 94.75 86 LYS A CA 1
ATOM 659 C C . LYS A 1 86 ? -2.646 -0.988 5.669 1.00 94.75 86 LYS A C 1
ATOM 661 O O . LYS A 1 86 ? -1.669 -1.131 6.409 1.00 94.75 86 LYS A O 1
ATOM 666 N N . PRO A 1 87 ? -3.217 0.212 5.481 1.00 93.62 87 PRO A N 1
ATOM 667 C CA . PRO A 1 87 ? -2.686 1.423 6.091 1.00 93.62 87 PRO A CA 1
ATOM 668 C C . PRO A 1 87 ? -2.886 1.404 7.610 1.00 93.62 87 PRO A C 1
ATOM 670 O O . PRO A 1 87 ? -3.934 0.976 8.099 1.00 93.62 87 PRO A O 1
ATOM 673 N N . TYR A 1 88 ? -1.877 1.880 8.340 1.00 90.44 88 TYR A N 1
ATOM 674 C CA . TYR A 1 88 ? -1.877 1.956 9.803 1.00 90.44 88 TYR A CA 1
ATOM 675 C C . TYR A 1 88 ? -1.915 3.399 10.318 1.00 90.44 88 TYR A C 1
ATOM 677 O O . TYR A 1 88 ? -2.634 3.687 11.271 1.00 90.44 88 TYR A O 1
ATOM 685 N N . SER A 1 89 ? -1.181 4.318 9.684 1.00 89.31 89 SER A N 1
ATOM 686 C CA . SER A 1 89 ? -1.200 5.741 10.041 1.00 89.31 89 SER A CA 1
ATOM 687 C C . SER A 1 89 ? -0.909 6.646 8.847 1.00 89.31 89 SER A C 1
ATOM 689 O O . SER A 1 89 ? -0.430 6.201 7.804 1.00 89.31 89 SER A O 1
ATOM 691 N N . ILE A 1 90 ? -1.215 7.930 9.025 1.00 91.19 90 ILE A N 1
ATOM 692 C CA . ILE A 1 90 ? -0.802 9.025 8.147 1.00 91.19 90 ILE A CA 1
ATOM 693 C C . ILE A 1 90 ? 0.279 9.805 8.900 1.00 91.19 90 ILE A C 1
ATOM 695 O O . ILE A 1 90 ? 0.057 10.162 10.058 1.00 91.19 90 ILE A O 1
ATOM 699 N N . GLY A 1 91 ? 1.429 10.033 8.270 1.00 89.19 91 GLY A N 1
ATOM 700 C CA . GLY A 1 91 ? 2.502 10.860 8.814 1.00 89.19 91 GLY A CA 1
ATOM 701 C C . GLY A 1 91 ? 2.135 12.346 8.844 1.00 89.19 91 GLY A C 1
ATOM 702 O O . GLY A 1 91 ? 1.166 12.782 8.221 1.00 89.19 91 GLY A O 1
ATOM 703 N N . ASP A 1 92 ? 2.940 13.155 9.533 1.00 90.56 92 ASP A N 1
ATOM 704 C CA . ASP A 1 92 ? 2.669 14.592 9.731 1.00 90.56 92 ASP A CA 1
ATOM 705 C C 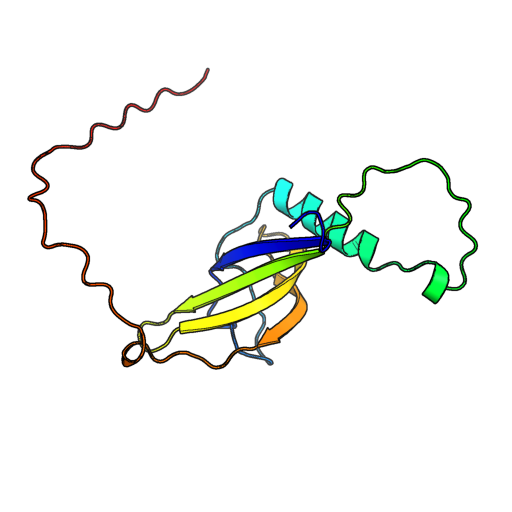. ASP A 1 92 ? 2.598 15.396 8.420 1.00 90.56 92 ASP A C 1
ATOM 707 O O . ASP A 1 92 ? 1.985 16.460 8.357 1.00 90.56 92 ASP A O 1
ATOM 711 N N . ASP A 1 93 ? 3.204 14.882 7.350 1.00 90.88 93 ASP A N 1
ATOM 712 C CA . ASP A 1 93 ? 3.159 15.478 6.014 1.00 90.88 93 ASP A CA 1
ATOM 713 C C . ASP A 1 93 ? 1.932 15.052 5.184 1.00 90.88 93 ASP A C 1
ATOM 715 O O . ASP A 1 93 ? 1.832 15.361 3.993 1.00 90.88 93 ASP A O 1
ATOM 719 N N . GLY A 1 94 ? 1.001 14.325 5.804 1.00 91.62 94 GLY A N 1
ATOM 720 C CA . GLY A 1 94 ? -0.251 13.881 5.210 1.00 91.62 94 GLY A CA 1
ATOM 721 C C . GLY A 1 94 ? -0.139 12.618 4.360 1.00 91.62 94 GLY A C 1
ATOM 722 O O . GLY A 1 94 ? -1.135 12.222 3.765 1.00 91.62 94 GLY A O 1
ATOM 723 N N . HIS A 1 95 ? 1.013 11.959 4.257 1.00 95.62 95 HIS A N 1
ATOM 724 C CA . HIS A 1 95 ? 1.137 10.732 3.465 1.00 95.62 95 HIS A CA 1
ATOM 725 C C . HIS A 1 95 ? 0.942 9.493 4.333 1.00 95.62 95 HIS A C 1
ATOM 727 O O . HIS A 1 95 ? 1.320 9.467 5.498 1.00 95.62 95 HIS A O 1
ATOM 733 N N . VAL A 1 96 ? 0.397 8.426 3.749 1.00 94.31 96 VAL A N 1
ATOM 734 C CA . VAL A 1 96 ? 0.439 7.116 4.406 1.00 94.31 96 VAL A CA 1
ATOM 735 C C . VAL A 1 96 ? 1.856 6.578 4.268 1.00 94.31 96 VAL A C 1
ATOM 737 O O . VAL A 1 96 ? 2.331 6.370 3.148 1.00 94.31 96 VAL A O 1
ATOM 740 N N . ASP A 1 97 ? 2.518 6.382 5.396 1.00 94.25 97 ASP A N 1
ATOM 741 C CA . ASP A 1 97 ? 3.908 5.938 5.510 1.00 94.25 97 ASP A CA 1
ATOM 742 C C . ASP A 1 97 ? 4.070 4.741 6.469 1.00 94.25 97 ASP A C 1
ATOM 744 O O . ASP A 1 97 ? 5.134 4.131 6.546 1.00 94.25 97 ASP A O 1
ATOM 748 N N . SER A 1 98 ? 2.990 4.342 7.145 1.00 92.88 98 SER A N 1
ATOM 749 C CA . SER A 1 98 ? 2.953 3.180 8.028 1.00 92.88 98 SER A CA 1
ATOM 750 C C . SER A 1 98 ? 1.865 2.201 7.615 1.00 92.88 98 SER A C 1
ATOM 752 O O . SER A 1 98 ? 0.719 2.577 7.338 1.00 92.88 98 SER A O 1
ATOM 754 N N . TRP A 1 99 ? 2.227 0.922 7.613 1.00 93.62 99 TRP A N 1
ATOM 755 C CA . TRP A 1 99 ? 1.431 -0.166 7.059 1.00 93.62 99 TRP A CA 1
ATOM 756 C C . TRP A 1 99 ? 1.431 -1.333 8.036 1.00 93.62 99 TRP A C 1
ATOM 758 O O . TRP A 1 99 ? 2.490 -1.768 8.485 1.00 93.62 99 TRP A O 1
ATOM 768 N N . LYS A 1 100 ? 0.243 -1.839 8.371 1.00 92.38 100 LYS A N 1
ATOM 769 C CA . LYS A 1 100 ? 0.087 -2.972 9.291 1.00 92.38 100 LYS A CA 1
ATOM 770 C C . LYS A 1 100 ? 0.473 -4.288 8.619 1.00 92.38 100 LYS A C 1
ATOM 772 O O . LYS A 1 100 ? 1.043 -5.166 9.255 1.00 92.38 100 LYS A O 1
ATOM 777 N N . GLU A 1 101 ? 0.137 -4.410 7.342 1.00 93.38 101 GLU A N 1
ATOM 778 C CA . GLU A 1 101 ? 0.366 -5.599 6.530 1.00 93.38 101 GLU A CA 1
ATOM 779 C C . GLU A 1 101 ? 0.676 -5.176 5.094 1.00 93.38 101 GLU A C 1
ATOM 781 O O . GLU A 1 101 ? 0.111 -4.191 4.607 1.00 93.38 101 GLU A O 1
ATOM 786 N N . ARG A 1 102 ? 1.592 -5.900 4.444 1.00 95.81 102 ARG A N 1
ATOM 787 C CA . ARG A 1 102 ? 2.029 -5.679 3.061 1.00 95.81 102 ARG A CA 1
ATOM 788 C C . ARG A 1 102 ? 2.102 -7.029 2.353 1.00 95.81 102 ARG A C 1
ATOM 790 O O . ARG A 1 102 ? 2.830 -7.913 2.801 1.00 95.81 102 ARG A O 1
ATOM 797 N N . ILE A 1 103 ? 1.357 -7.179 1.264 1.00 97.00 103 ILE A N 1
ATOM 798 C CA . ILE A 1 103 ? 1.348 -8.370 0.411 1.00 97.00 103 ILE A CA 1
ATOM 799 C C . ILE A 1 103 ? 1.968 -7.977 -0.928 1.00 97.00 103 ILE A C 1
ATOM 801 O O . ILE A 1 103 ? 1.411 -7.166 -1.670 1.00 97.00 103 ILE A O 1
ATOM 805 N N . PHE A 1 104 ? 3.137 -8.543 -1.212 1.00 96.44 104 PHE A N 1
ATOM 806 C CA . PHE A 1 104 ? 3.936 -8.229 -2.392 1.00 96.44 104 PHE A CA 1
ATOM 807 C C . PHE A 1 104 ? 3.508 -9.077 -3.587 1.00 96.44 104 PHE A C 1
ATOM 809 O O . PHE A 1 104 ? 3.262 -10.276 -3.444 1.00 96.44 104 PHE A O 1
ATOM 816 N N . PHE A 1 105 ? 3.472 -8.457 -4.762 1.00 96.12 105 PHE A N 1
ATOM 817 C CA . PHE A 1 105 ? 3.307 -9.149 -6.035 1.00 96.12 105 PHE A CA 1
ATOM 818 C C . PHE A 1 105 ? 4.599 -9.068 -6.845 1.00 96.12 105 PHE A C 1
ATOM 820 O O . PHE A 1 105 ? 5.441 -8.197 -6.610 1.00 96.12 105 PHE A O 1
ATOM 827 N N . GLU A 1 106 ? 4.753 -9.988 -7.793 1.00 95.19 106 GLU A N 1
ATOM 828 C CA . GLU A 1 106 ? 5.850 -9.926 -8.755 1.00 95.19 106 GLU A CA 1
ATOM 829 C C . GLU A 1 106 ? 5.674 -8.699 -9.668 1.00 95.19 106 GLU A C 1
ATOM 831 O O . GLU A 1 106 ? 4.544 -8.410 -10.082 1.00 95.19 106 GLU A O 1
ATOM 836 N N . PRO A 1 107 ? 6.755 -7.953 -9.967 1.00 94.69 107 PRO A N 1
ATOM 837 C CA . PRO A 1 107 ? 6.698 -6.868 -10.935 1.00 94.69 107 PRO A CA 1
ATOM 838 C C . PRO A 1 107 ? 6.268 -7.374 -12.311 1.00 94.69 107 PRO A C 1
ATOM 840 O O . PRO A 1 107 ? 6.629 -8.477 -12.718 1.00 94.69 107 PRO A O 1
ATOM 843 N N . ILE A 1 108 ? 5.529 -6.542 -13.039 1.00 94.81 108 ILE A N 1
ATOM 844 C CA . ILE A 1 108 ? 5.162 -6.811 -14.430 1.00 94.81 108 ILE A CA 1
ATOM 845 C C . ILE A 1 108 ? 6.090 -5.981 -15.323 1.00 94.81 108 ILE A C 1
ATOM 847 O O . ILE A 1 108 ? 6.027 -4.751 -15.240 1.00 94.81 108 ILE A O 1
ATOM 851 N N . PRO A 1 109 ? 6.938 -6.598 -16.165 1.00 94.94 109 PRO A N 1
ATOM 852 C CA . PRO A 1 109 ? 7.715 -5.873 -17.167 1.00 94.94 109 PRO A CA 1
ATOM 853 C C . PRO A 1 109 ? 6.797 -5.066 -18.090 1.00 94.94 109 PRO A C 1
ATOM 855 O O . PRO A 1 109 ? 5.731 -5.545 -18.472 1.00 94.94 109 PRO A O 1
ATOM 858 N N . MET A 1 110 ? 7.197 -3.854 -18.475 1.00 89.12 110 MET A N 1
ATOM 859 C CA . MET A 1 110 ? 6.367 -2.977 -19.312 1.00 89.12 110 MET A CA 1
ATOM 860 C C . MET A 1 110 ? 6.031 -3.620 -20.669 1.00 89.12 110 MET A C 1
ATOM 862 O O . MET A 1 110 ? 4.915 -3.465 -21.161 1.00 89.12 110 MET A O 1
ATOM 866 N N . ASP A 1 111 ? 6.963 -4.400 -21.225 1.00 88.19 111 ASP A N 1
ATOM 867 C CA . ASP A 1 111 ? 6.791 -5.144 -22.482 1.00 88.19 111 ASP A CA 1
ATOM 868 C C . ASP A 1 111 ? 5.696 -6.225 -22.409 1.00 88.19 111 ASP A C 1
ATOM 870 O O . ASP A 1 111 ? 5.110 -6.581 -23.433 1.00 88.19 111 ASP A O 1
ATOM 874 N N . ASP A 1 112 ? 5.391 -6.722 -21.207 1.00 85.75 112 ASP A N 1
ATOM 875 C CA . ASP A 1 112 ? 4.370 -7.749 -20.977 1.00 85.75 112 ASP A CA 1
ATOM 876 C C . ASP A 1 112 ? 2.972 -7.147 -20.755 1.00 85.75 112 ASP A C 1
ATOM 878 O O . ASP A 1 112 ? 1.981 -7.880 -20.670 1.00 85.75 112 ASP A O 1
ATOM 882 N N . ILE A 1 113 ? 2.860 -5.816 -20.657 1.00 78.25 113 ILE A N 1
ATOM 883 C CA . ILE A 1 113 ? 1.582 -5.137 -20.451 1.00 78.25 113 ILE A CA 1
ATOM 884 C C . ILE A 1 113 ? 0.851 -5.046 -21.793 1.00 78.25 113 ILE A C 1
ATOM 886 O O . ILE A 1 113 ? 1.344 -4.398 -22.720 1.00 78.25 113 ILE A O 1
ATOM 890 N N . PRO A 1 114 ? -0.354 -5.634 -21.922 1.00 76.56 114 PRO A N 1
ATOM 891 C CA . PRO A 1 114 ? -1.156 -5.474 -23.123 1.00 76.56 114 PRO A CA 1
ATOM 892 C C . PRO A 1 114 ? -1.469 -3.992 -23.322 1.00 76.56 114 PRO A C 1
ATOM 894 O O . PRO A 1 114 ? -2.217 -3.392 -22.548 1.00 76.56 114 PRO A O 1
ATOM 897 N N . VAL A 1 115 ? -0.889 -3.392 -24.358 1.00 72.56 115 VAL A N 1
ATOM 898 C CA . VAL A 1 115 ? -1.246 -2.036 -24.763 1.00 72.56 115 VAL A CA 1
ATOM 899 C C . VAL A 1 115 ? -2.602 -2.136 -25.447 1.00 72.56 115 VAL A C 1
ATOM 901 O O . VAL A 1 115 ? -2.696 -2.630 -26.574 1.00 72.56 115 VAL A O 1
ATOM 904 N N . ASP A 1 116 ? -3.661 -1.704 -24.762 1.00 68.44 116 ASP A N 1
ATOM 905 C CA . ASP A 1 116 ? -4.913 -1.401 -25.444 1.00 68.44 116 ASP A CA 1
ATOM 906 C C . ASP A 1 116 ? -4.617 -0.231 -26.381 1.00 68.44 116 ASP A C 1
ATOM 908 O O . ASP A 1 116 ? -4.439 0.911 -25.952 1.00 68.44 116 ASP A O 1
ATOM 912 N N . LYS A 1 117 ? -4.446 -0.537 -27.669 1.00 52.69 117 LYS A N 1
ATOM 913 C CA . LYS A 1 117 ? -4.409 0.478 -28.712 1.00 52.69 117 LYS A CA 1
ATOM 914 C C . LYS A 1 117 ? -5.835 0.998 -28.814 1.00 52.69 117 LYS A C 1
ATOM 916 O O . LYS A 1 117 ? -6.611 0.499 -29.628 1.00 52.69 117 LYS A O 1
ATOM 921 N N . GLY A 1 118 ? -6.174 1.938 -27.929 1.00 54.12 118 GLY A N 1
ATOM 922 C CA . GLY A 1 118 ? -7.411 2.699 -28.004 1.00 54.12 118 GLY A CA 1
ATOM 923 C C . GLY A 1 118 ? -7.651 3.121 -29.451 1.00 54.12 118 GLY A C 1
ATOM 924 O O . GLY A 1 118 ? -6.695 3.370 -30.187 1.00 54.12 118 GLY A O 1
ATOM 925 N N . GLN A 1 119 ? -8.919 3.084 -29.864 1.00 47.22 119 GLN A N 1
ATOM 926 C CA . GLN A 1 119 ? -9.350 3.406 -31.223 1.00 47.22 119 GLN A CA 1
ATOM 927 C C . GLN A 1 119 ? -8.584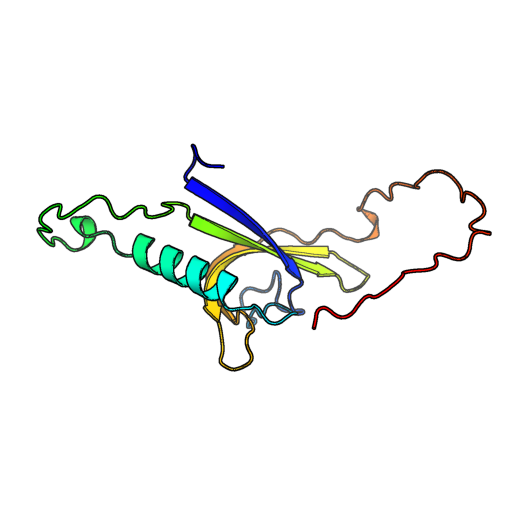 4.616 -31.765 1.00 47.22 119 GLN A C 1
ATOM 929 O O . GLN A 1 119 ? -8.462 5.617 -31.064 1.00 47.22 119 GLN A O 1
ATOM 934 N N . GLU A 1 120 ? -8.070 4.461 -32.987 1.00 49.19 120 GLU A N 1
ATOM 935 C CA . GLU A 1 120 ? -7.337 5.464 -33.760 1.00 49.19 120 GLU A CA 1
ATOM 936 C C . GLU A 1 120 ? -7.888 6.874 -33.523 1.00 49.19 120 GLU A C 1
ATOM 938 O O . GLU A 1 120 ? -9.101 7.083 -33.603 1.00 49.19 120 GLU A O 1
ATOM 943 N N . ASP A 1 121 ? -6.968 7.786 -33.205 1.00 50.28 121 ASP A N 1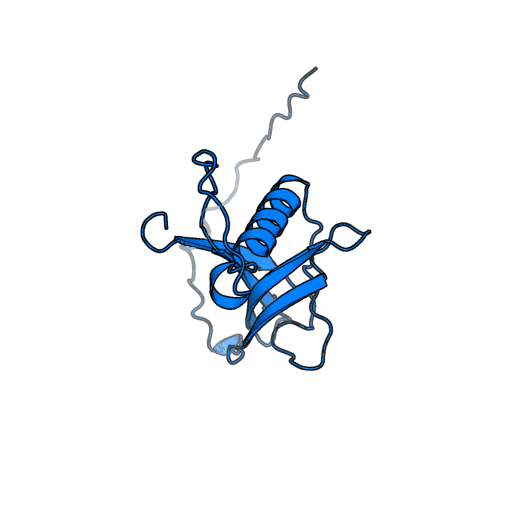
ATOM 944 C CA . ASP A 1 121 ? -7.141 9.217 -32.976 1.00 50.28 121 ASP A CA 1
ATOM 945 C C . ASP A 1 121 ? -8.378 9.786 -33.696 1.00 50.28 121 ASP A C 1
ATOM 947 O O . ASP A 1 121 ? -8.365 10.023 -34.906 1.00 50.28 121 ASP A O 1
ATOM 951 N N . MET A 1 122 ? -9.463 10.024 -32.951 1.00 50.62 122 MET A N 1
ATOM 952 C CA . MET A 1 122 ? -10.428 11.022 -33.399 1.00 50.62 122 MET A CA 1
ATOM 953 C C . MET A 1 122 ? -9.724 12.370 -33.276 1.00 50.62 122 MET A C 1
ATOM 955 O O . MET A 1 122 ? -9.241 12.713 -32.202 1.00 50.62 122 MET A O 1
ATOM 959 N N . GLU A 1 123 ? -9.614 13.077 -34.397 1.00 54.69 123 GLU A N 1
ATOM 960 C CA . GLU A 1 123 ? -9.066 14.428 -34.499 1.00 54.69 123 GLU A CA 1
ATOM 961 C C . GLU A 1 123 ? -9.704 15.338 -33.427 1.00 54.69 123 GLU A C 1
ATOM 963 O O . GLU A 1 123 ? -10.851 15.764 -33.561 1.00 54.69 123 GLU A O 1
ATOM 968 N N . ASP A 1 124 ? -8.970 15.602 -32.340 1.00 52.91 124 ASP A N 1
ATOM 969 C CA . ASP A 1 124 ? -9.347 16.549 -31.285 1.00 52.91 124 ASP A CA 1
ATOM 970 C C . ASP A 1 124 ? -9.129 17.981 -31.801 1.00 52.91 124 ASP A C 1
ATOM 972 O O . ASP A 1 124 ? -8.114 18.618 -31.526 1.00 52.91 124 ASP A O 1
ATOM 976 N N . ASP A 1 125 ? -10.098 18.479 -32.567 1.00 54.56 125 ASP A N 1
ATOM 977 C CA . ASP A 1 125 ? -10.204 19.882 -32.993 1.00 54.56 125 ASP A CA 1
ATOM 978 C C . ASP A 1 125 ? -11.384 20.585 -32.282 1.00 54.56 125 ASP A C 1
ATOM 980 O O . ASP A 1 125 ? -12.075 21.429 -32.853 1.00 54.56 125 ASP A O 1
ATOM 984 N N . GLU A 1 126 ? -11.640 20.250 -31.010 1.00 54.91 126 GLU A N 1
ATOM 985 C CA . GLU A 1 126 ? -12.580 21.001 -30.170 1.00 54.91 126 GLU A CA 1
ATOM 986 C C . GLU A 1 126 ? -11.934 21.451 -28.850 1.00 54.91 126 GLU A C 1
ATOM 988 O O . GLU A 1 126 ? -11.654 20.663 -27.945 1.00 54.91 126 GLU A O 1
ATOM 993 N N . ASP A 1 127 ? -11.720 22.766 -28.733 1.00 54.41 127 ASP A N 1
ATOM 994 C CA . ASP A 1 127 ? -11.256 23.437 -27.520 1.00 54.41 127 ASP A CA 1
ATOM 995 C C . ASP A 1 127 ? -12.194 23.137 -26.333 1.00 54.41 127 ASP A C 1
ATOM 997 O O . ASP A 1 127 ? -13.318 23.642 -26.246 1.00 54.41 127 ASP A O 1
ATOM 1001 N N . ILE A 1 128 ? -11.720 22.350 -25.363 1.00 60.69 128 ILE A N 1
ATOM 1002 C CA . ILE A 1 128 ? -12.451 22.090 -24.118 1.00 60.69 128 ILE A CA 1
ATOM 1003 C C . ILE A 1 128 ? -12.434 23.360 -23.252 1.00 60.69 128 ILE A C 1
ATOM 1005 O O . ILE A 1 128 ? -11.484 23.638 -22.517 1.00 60.69 128 ILE A O 1
ATOM 1009 N N . VAL A 1 129 ? -13.524 24.126 -23.294 1.00 55.81 129 VAL A N 1
ATOM 1010 C CA . VAL A 1 129 ? -13.752 25.258 -22.385 1.00 55.81 129 VAL A CA 1
ATOM 1011 C C . VAL A 1 129 ? -14.317 24.734 -21.063 1.00 55.81 129 VAL A C 1
ATOM 1013 O O . VAL A 1 129 ? -15.497 24.402 -20.958 1.00 55.81 129 VAL A O 1
ATOM 1016 N N . VAL A 1 130 ? -13.478 24.672 -20.027 1.00 64.06 130 VAL A N 1
ATOM 1017 C CA . VAL A 1 130 ? -13.913 24.335 -18.661 1.00 64.06 130 VAL A CA 1
ATOM 1018 C C . VAL A 1 130 ? -14.296 25.614 -17.916 1.00 64.06 130 VAL A C 1
ATOM 1020 O O . VAL A 1 130 ? -13.432 26.416 -17.563 1.00 64.06 130 VAL A O 1
ATOM 1023 N N . ASP A 1 131 ? -15.589 25.798 -17.644 1.00 55.53 131 ASP A N 1
ATOM 1024 C CA . ASP A 1 131 ? -16.085 26.915 -16.834 1.00 55.53 131 ASP A CA 1
ATOM 1025 C C . ASP A 1 131 ? -15.911 26.622 -15.331 1.00 55.53 131 ASP A C 1
ATOM 1027 O O . ASP A 1 131 ? -16.546 25.732 -14.758 1.00 55.53 131 ASP A O 1
ATOM 1031 N N . VAL A 1 132 ? -15.016 27.366 -14.677 1.00 69.25 132 VAL A N 1
ATOM 1032 C CA . VAL A 1 132 ? -14.749 27.273 -13.235 1.00 69.25 132 VAL A CA 1
ATOM 1033 C C . VAL A 1 132 ? -15.473 28.386 -12.487 1.00 69.25 132 VAL A C 1
ATOM 1035 O O . VAL A 1 132 ? -14.953 29.483 -12.286 1.00 69.25 132 VAL A O 1
ATOM 1038 N N . SER A 1 133 ? -16.660 28.072 -11.973 1.00 66.75 133 SER A N 1
ATOM 1039 C CA . SER A 1 133 ? -17.356 28.931 -11.013 1.00 66.75 133 SER A CA 1
ATOM 1040 C C . SER A 1 133 ? -16.840 28.689 -9.588 1.00 66.75 133 SER A C 1
ATOM 1042 O O . SER A 1 133 ? -17.037 27.616 -9.014 1.00 66.75 133 SER A O 1
ATOM 1044 N N . ARG A 1 134 ? -16.200 29.698 -8.979 1.00 51.69 134 ARG A N 1
ATOM 1045 C CA . ARG A 1 134 ? -15.886 29.684 -7.538 1.00 51.69 134 ARG A CA 1
ATOM 1046 C C . ARG A 1 134 ? -17.180 29.811 -6.738 1.00 51.69 134 ARG A C 1
ATOM 1048 O O . ARG A 1 134 ? -17.916 30.781 -6.897 1.00 51.69 134 ARG A O 1
ATOM 1055 N N . LYS A 1 135 ? -17.436 28.850 -5.853 1.00 55.97 135 LYS A N 1
ATOM 1056 C CA . LYS A 1 135 ? -18.539 28.921 -4.892 1.00 55.97 135 LYS A CA 1
ATOM 1057 C C . LYS A 1 135 ? -18.172 29.939 -3.801 1.00 55.97 135 LYS A C 1
ATOM 1059 O O . LYS A 1 135 ? -17.155 29.752 -3.134 1.00 55.97 135 LYS A O 1
ATOM 1064 N N . ILE A 1 136 ? -18.948 31.022 -3.707 1.00 55.19 136 ILE A N 1
ATOM 1065 C CA . ILE A 1 136 ? -18.872 32.054 -2.654 1.00 55.19 136 ILE A CA 1
ATOM 1066 C C . ILE A 1 136 ? -19.625 31.557 -1.419 1.00 55.19 136 ILE A C 1
ATOM 1068 O O . ILE A 1 136 ? -20.682 30.909 -1.614 1.00 55.19 136 ILE A O 1
#

Foldseek 3Di:
DLVVQAAEDEFEWDPCFLPPPDFIKTPDADDVVVQVLLVLLVVLVDDVVVVVHDDDDDDPPVRSSHQYWYFYWDDPPQWIWTKIFRFNHADPVRMRRDTPDIGGDDIGTPVNDPPPPPPPDDPPPDDDDDDDDDDD

Sequence (136 aa):
NKKIGIELAVTSGTKAVGQANEHLKSKNSKGNATGEIIANNLQLSFDPDVLGLQVKPETPVTLYNNEFWYLVVHSDGDEVRFELSKPYSIGDDGHVDSWKERIFFEPIPMDDIPVDKGQEDMEDDEDIVVDVSRKI

pLDDT: mean 78.79, std 17.75, range [40.66, 97.75]

Radius of gyration: 20.3 Å; chains: 1; bounding box: 38×44×64 Å

Secondary structure (DSSP, 8-state):
-TTTTEEEEEEEB-TTTT-TTS---BSS---HHHHHHHHHHHHTT--TTTTT------S------PEEEEEEEEE-SSEEEEEEEEEEEE-TTS-EEEEEEEEE-PPEEGGGS-----SS-----S----------